Protein AF-A0A7R9JM02-F1 (afdb_monomer)

Organism: Timema californicum (NCBI:txid61474)

Foldseek 3Di:
DDDPPPDDDPQLVVLVVCVVVVHADEQECQAPVLPVVCCVVVVHDDDDHDVVRHRHFKYKYHCVHSVVAPPPDIDIDGPDVVVQVVQKDWDQPDPVGTDIDSHPDDDDDVVSVVRSVVSVVD

Secondary structure (DSSP, 8-state):
--TTT-PPP-HHHHHHHHHHHT--EEEE-TTTHHHHHHHTTTT------STTSTTEEEEEE-TTTTT-PPSS--EEEESSHHHHHTT-EEES--TT--EEESSS-SS--HHHHHHHHHHTT-

Solvent-accessible surface area (backbone atoms only — not comparable to full-atom values): 7239 Å² total; per-residue (Å²): 54,48,86,94,78,62,49,70,75,67,44,59,63,53,12,45,51,18,52,75,70,74,40,86,26,73,40,70,20,38,70,32,36,61,48,62,80,49,29,56,85,72,74,43,88,72,83,74,68,52,77,87,39,74,37,42,36,30,42,34,31,26,35,37,50,64,48,71,25,62,84,93,44,65,48,80,47,57,73,46,69,75,63,51,59,74,56,47,49,72,44,73,83,47,94,92,43,74,45,74,29,81,52,96,60,79,85,71,74,61,69,57,57,52,51,36,54,53,66,78,72,115

Nearest PDB structures (foldseek):
  3mbb-assembly1_B  TM=9.886E-01  e=2.566E-13  Symbiobacterium thermophilum
  3mad-assembly1_B  TM=9.883E-01  e=4.083E-13  Symbiobacterium thermophilum
  3maf-assembly1_A  TM=9.874E-01  e=6.497E-13  Symbiobacterium thermophilum
  5eue-assembly1_B  TM=9.889E-01  e=7.419E-13  Symbiobacterium thermophilum IAM 14863
  3mau-assembly2_D  TM=9.870E-01  e=9.675E-13  Symbiobacterium thermophilum

Radius of gyration: 17.03 Å; Cα contacts (8 Å, |Δi|>4): 177; chains: 1; bounding box: 42×26×52 Å

InterPro domains:
  IPR002129 Pyridoxal phosphate-dependent decarboxylase, major domain [PF00282] (5-91)
  IPR015421 Pyridoxal phosphate-dependent transferase, major domain [G3DSA:3.40.640.10] (1-122)
  IPR015424 Pyridoxal phosphate-dependent transferase [SSF53383] (1-111)
  IPR050477 Group II Amino Acid Decarboxylases [PTHR42735] (1-112)

Structure (mmCIF, N/CA/C/O backbone):
data_AF-A0A7R9JM02-F1
#
_entry.id   AF-A0A7R9JM02-F1
#
loop_
_atom_site.group_PDB
_atom_site.id
_atom_site.type_symbol
_atom_site.label_atom_id
_atom_site.label_alt_id
_atom_site.label_comp_id
_atom_site.label_asym_id
_atom_site.label_entity_id
_atom_site.label_seq_id
_atom_site.pdbx_PDB_ins_code
_atom_site.Cartn_x
_atom_site.Cartn_y
_atom_site.Cartn_z
_atom_site.occupancy
_atom_site.B_iso_or_equiv
_atom_site.auth_seq_id
_atom_site.auth_comp_id
_atom_site.auth_asym_id
_atom_site.auth_atom_id
_atom_site.pdbx_PDB_model_num
ATOM 1 N N . PRO A 1 1 ? -4.523 6.004 9.366 1.00 93.19 1 PRO A N 1
ATOM 2 C CA . PRO A 1 1 ? -5.163 7.295 9.703 1.00 93.19 1 PRO A CA 1
ATOM 3 C C . PRO A 1 1 ? -4.647 8.390 8.773 1.00 93.19 1 PRO A C 1
ATOM 5 O O . PRO A 1 1 ? -3.484 8.322 8.365 1.00 93.19 1 PRO A O 1
ATOM 8 N N . ASN A 1 2 ? -5.477 9.387 8.468 1.00 93.81 2 ASN A N 1
ATOM 9 C CA . ASN A 1 2 ? -5.036 10.541 7.688 1.00 93.81 2 ASN A CA 1
ATOM 10 C C . ASN A 1 2 ? -4.055 11.414 8.489 1.00 93.81 2 ASN A C 1
ATOM 12 O O . ASN A 1 2 ? -4.066 11.438 9.721 1.00 93.81 2 ASN A O 1
ATOM 16 N N . PHE A 1 3 ? -3.192 12.133 7.772 1.00 94.31 3 PHE A N 1
ATOM 17 C CA . PHE A 1 3 ? -2.191 13.009 8.379 1.00 94.31 3 PHE A CA 1
ATOM 18 C C . PHE A 1 3 ? -2.779 14.206 9.154 1.00 94.31 3 PHE A C 1
ATOM 20 O O . PHE A 1 3 ? -2.291 14.457 10.254 1.00 94.31 3 PHE A O 1
ATOM 27 N N . PRO A 1 4 ? -3.797 14.940 8.651 1.00 96.06 4 PRO A N 1
ATOM 28 C CA . PRO A 1 4 ? -4.254 16.168 9.307 1.00 96.06 4 PRO A CA 1
ATOM 29 C C . PRO A 1 4 ? -4.858 15.972 10.701 1.00 96.06 4 PRO A C 1
ATOM 31 O O . PRO A 1 4 ? -4.607 16.785 11.587 1.00 96.06 4 PRO A O 1
ATOM 34 N N . TYR A 1 5 ? -5.651 14.914 10.893 1.00 95.88 5 TYR A N 1
ATOM 35 C CA . TYR A 1 5 ? -6.449 14.734 12.113 1.00 95.88 5 TYR A CA 1
ATOM 36 C C . TYR A 1 5 ? -6.177 13.416 12.833 1.00 95.88 5 TYR A C 1
ATOM 38 O O . TYR A 1 5 ? -6.699 13.197 13.923 1.00 95.88 5 TYR A O 1
ATOM 46 N N . GLY A 1 6 ? -5.386 12.516 12.243 1.00 93.69 6 GLY A N 1
ATOM 47 C CA . GLY A 1 6 ? -5.090 11.221 12.850 1.00 93.69 6 GLY A CA 1
ATOM 48 C C . GLY A 1 6 ? -6.294 10.276 12.922 1.00 93.69 6 GLY A C 1
ATOM 49 O O . GLY A 1 6 ? -6.205 9.246 13.585 1.00 93.69 6 GLY A O 1
ATOM 50 N N . THR A 1 7 ? -7.404 10.580 12.242 1.00 95.12 7 THR A N 1
ATOM 51 C CA . THR A 1 7 ? -8.601 9.728 12.235 1.00 95.12 7 THR A CA 1
ATOM 52 C C . THR A 1 7 ? -8.453 8.569 11.249 1.00 95.12 7 THR A C 1
ATOM 54 O O . THR A 1 7 ? -7.774 8.684 10.224 1.00 95.12 7 THR A O 1
ATOM 57 N N . MET A 1 8 ? -9.043 7.419 11.584 1.00 94.56 8 MET A N 1
ATOM 58 C CA . MET A 1 8 ? -9.156 6.272 10.681 1.00 94.56 8 MET A CA 1
ATOM 59 C C . MET A 1 8 ? -10.458 6.357 9.891 1.00 94.56 8 MET A C 1
ATOM 61 O O . MET A 1 8 ? -11.504 6.627 10.475 1.00 94.56 8 MET A O 1
ATOM 65 N N . ASP A 1 9 ? -10.369 6.115 8.587 1.00 96.81 9 ASP A N 1
ATOM 66 C CA . ASP A 1 9 ? -11.535 5.973 7.721 1.00 96.81 9 ASP A CA 1
ATOM 67 C C . ASP A 1 9 ? -12.179 4.591 7.907 1.00 96.81 9 ASP A C 1
ATOM 69 O O . ASP A 1 9 ? -11.542 3.655 8.400 1.00 96.81 9 ASP A O 1
ATOM 73 N N . ASP A 1 10 ? -13.435 4.464 7.488 1.00 97.31 10 ASP A N 1
ATOM 74 C CA . ASP A 1 10 ? -14.158 3.193 7.482 1.00 97.31 10 ASP A CA 1
ATOM 75 C C . ASP A 1 10 ? -13.724 2.338 6.280 1.00 97.31 10 ASP A C 1
ATOM 77 O O . ASP A 1 10 ? -14.270 2.427 5.177 1.00 97.31 10 ASP A O 1
ATOM 81 N N . ILE A 1 11 ? -12.664 1.552 6.478 1.00 98.12 11 ILE A N 1
ATOM 82 C CA . ILE A 1 11 ? -12.060 0.752 5.408 1.00 98.12 11 ILE A CA 1
ATOM 83 C C . ILE A 1 11 ? -12.987 -0.377 4.953 1.00 98.12 11 ILE A C 1
ATOM 85 O O . ILE A 1 11 ? -12.957 -0.730 3.775 1.00 98.12 11 ILE A O 1
ATOM 89 N N . GLU A 1 12 ? -13.821 -0.921 5.841 1.00 98.25 12 GLU A N 1
ATOM 90 C CA . GLU A 1 12 ? -14.756 -1.997 5.501 1.00 98.25 12 GLU A CA 1
ATOM 91 C C . GLU A 1 12 ? -15.816 -1.506 4.510 1.00 98.25 12 GLU A C 1
ATOM 93 O O . GLU A 1 12 ? -15.991 -2.115 3.450 1.00 98.25 12 GLU A O 1
ATOM 98 N N . GLU A 1 13 ? -16.443 -0.359 4.786 1.00 98.25 13 GLU A N 1
ATOM 99 C CA . GLU A 1 13 ? -17.437 0.248 3.890 1.00 98.25 13 GLU A CA 1
ATOM 100 C C . GLU A 1 13 ? -16.818 0.695 2.556 1.00 98.25 13 GLU A C 1
ATOM 102 O O . GLU A 1 13 ? -17.363 0.433 1.477 1.00 98.25 13 GLU A O 1
ATOM 107 N N . ILE A 1 14 ? -15.628 1.306 2.588 1.00 98.44 14 ILE A N 1
ATOM 108 C CA . ILE A 1 14 ? -14.920 1.712 1.362 1.00 98.44 14 ILE A CA 1
ATOM 109 C C . ILE A 1 14 ? -14.553 0.483 0.513 1.00 98.44 14 ILE A C 1
ATOM 111 O O . ILE A 1 14 ? -14.731 0.492 -0.711 1.00 98.44 14 ILE A O 1
ATOM 115 N N . ALA A 1 15 ? -14.059 -0.589 1.138 1.00 98.44 15 ALA A N 1
ATOM 116 C CA . ALA A 1 15 ? -13.722 -1.832 0.450 1.00 98.44 15 ALA A CA 1
ATOM 117 C C . ALA A 1 15 ? -14.964 -2.520 -0.137 1.00 98.44 15 ALA A C 1
ATOM 119 O O . ALA A 1 15 ? -14.904 -3.029 -1.263 1.00 98.44 15 ALA A O 1
ATOM 120 N N . ALA A 1 16 ? -16.097 -2.484 0.571 1.00 98.50 16 ALA A N 1
ATOM 121 C CA . ALA A 1 16 ? -17.373 -2.995 0.079 1.00 98.50 16 ALA A CA 1
ATOM 122 C C . ALA A 1 16 ? -17.826 -2.261 -1.194 1.00 98.50 16 ALA A C 1
ATOM 124 O O . ALA A 1 16 ? -18.176 -2.915 -2.183 1.00 98.50 16 ALA A O 1
ATOM 125 N N . LEU A 1 17 ? -17.723 -0.926 -1.224 1.00 98.50 17 LEU A N 1
ATOM 126 C CA . LEU A 1 17 ? -17.993 -0.125 -2.426 1.00 98.50 17 LEU A CA 1
ATOM 127 C C . LEU A 1 17 ? -17.043 -0.489 -3.574 1.00 98.50 17 LEU A C 1
ATOM 129 O O . LEU A 1 17 ? -17.486 -0.712 -4.703 1.00 98.50 17 LEU A O 1
ATOM 133 N N . GLY A 1 18 ? -15.745 -0.614 -3.291 1.00 98.38 18 GLY A N 1
ATOM 134 C CA . GLY A 1 18 ? -14.757 -1.046 -4.281 1.00 98.38 18 GLY A CA 1
ATOM 135 C C . GLY A 1 18 ? -15.117 -2.385 -4.921 1.00 98.38 18 GLY A C 1
ATOM 136 O O . GLY A 1 18 ? -15.094 -2.524 -6.145 1.00 98.38 18 GLY A O 1
ATOM 137 N N . ARG A 1 19 ? -15.552 -3.358 -4.114 1.00 97.88 19 ARG A N 1
ATOM 138 C CA . ARG A 1 19 ? -16.037 -4.648 -4.620 1.00 97.88 19 ARG A CA 1
ATOM 139 C C . ARG A 1 19 ? -17.312 -4.520 -5.441 1.00 97.88 19 ARG A C 1
ATOM 141 O O . ARG A 1 19 ? -17.392 -5.142 -6.498 1.00 97.88 19 ARG A O 1
ATOM 148 N N . GLN A 1 20 ? -18.285 -3.740 -4.974 1.00 9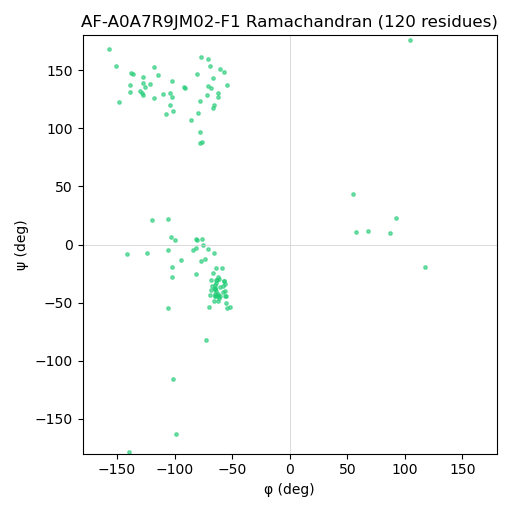8.44 20 GLN A N 1
ATOM 149 C CA . GLN A 1 20 ? -19.564 -3.544 -5.660 1.00 98.44 20 GLN A CA 1
ATOM 150 C C . GLN A 1 20 ? -19.370 -2.997 -7.079 1.00 98.44 20 GLN A C 1
ATOM 152 O O . GLN A 1 20 ? -20.040 -3.448 -8.007 1.00 98.44 20 GLN A O 1
ATOM 157 N N . TYR A 1 21 ? -18.441 -2.056 -7.251 1.00 98.38 21 TYR A N 1
ATOM 158 C CA . TYR A 1 21 ? -18.192 -1.393 -8.534 1.00 98.38 21 TYR A CA 1
ATOM 159 C C . TYR A 1 21 ? -16.987 -1.948 -9.302 1.00 98.38 21 TYR A C 1
ATOM 161 O O . TYR A 1 21 ? -16.660 -1.434 -10.369 1.00 98.38 21 TYR A O 1
ATOM 169 N N . ASN A 1 22 ? -16.341 -3.004 -8.796 1.00 97.50 22 ASN A N 1
ATOM 170 C CA . ASN A 1 22 ? -15.123 -3.583 -9.368 1.00 97.50 22 ASN A CA 1
ATOM 171 C C . ASN A 1 22 ? -13.989 -2.546 -9.542 1.00 97.50 22 ASN A C 1
ATOM 173 O O . ASN A 1 22 ? -13.310 -2.497 -10.570 1.00 97.50 22 ASN A O 1
ATOM 177 N N . ILE A 1 23 ? -13.800 -1.701 -8.525 1.00 98.25 23 ILE A N 1
ATOM 178 C CA . ILE A 1 23 ? -12.787 -0.642 -8.465 1.00 98.25 23 ILE A CA 1
ATOM 179 C C . ILE A 1 23 ? -11.720 -1.027 -7.426 1.00 98.25 23 ILE A C 1
ATOM 181 O O . ILE A 1 23 ? -12.071 -1.352 -6.290 1.00 98.25 23 ILE A O 1
ATOM 185 N N . PRO A 1 24 ? 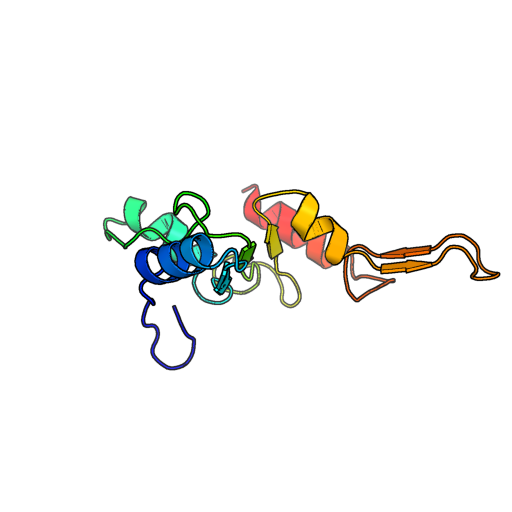-10.417 -0.981 -7.769 1.00 98.38 24 PRO A N 1
ATOM 186 C CA . PRO A 1 24 ? -9.352 -1.245 -6.807 1.00 98.38 24 PRO A CA 1
ATOM 187 C C . PRO A 1 24 ? -9.340 -0.231 -5.657 1.00 98.38 24 PRO A C 1
ATOM 189 O O . PRO A 1 24 ? -9.329 0.976 -5.891 1.00 98.38 24 PRO A O 1
ATOM 192 N N . VAL A 1 25 ? -9.282 -0.722 -4.416 1.00 98.69 25 VAL A N 1
ATOM 193 C CA . VAL A 1 25 ? -9.179 0.115 -3.209 1.00 98.69 25 VAL A CA 1
ATOM 194 C C . VAL A 1 25 ? -7.748 0.116 -2.685 1.00 98.69 25 VAL A C 1
ATOM 196 O O . VAL A 1 25 ? -7.158 -0.949 -2.472 1.00 98.69 25 VAL A O 1
ATOM 199 N N . HIS A 1 26 ? -7.195 1.311 -2.486 1.00 98.75 26 HIS A N 1
ATOM 200 C CA . HIS A 1 26 ? -5.902 1.534 -1.844 1.00 98.75 26 HIS A CA 1
ATOM 201 C C . HIS A 1 26 ? -6.111 2.049 -0.421 1.00 98.75 26 HIS A C 1
ATOM 203 O O . HIS A 1 26 ? -6.835 3.024 -0.227 1.00 98.75 26 HIS A O 1
ATOM 209 N N . VAL A 1 27 ? -5.440 1.434 0.551 1.00 98.56 27 VAL A N 1
ATOM 210 C CA . VAL A 1 27 ? -5.403 1.919 1.934 1.00 98.56 27 VAL A CA 1
ATOM 211 C C . VAL A 1 27 ? -4.072 2.626 2.172 1.00 98.56 27 VAL A C 1
ATOM 213 O O . VAL A 1 27 ? -3.007 2.003 2.148 1.00 98.56 27 VAL A O 1
ATOM 216 N N . ASP A 1 28 ? -4.131 3.934 2.424 1.00 98.44 28 ASP A N 1
ATOM 217 C CA . ASP A 1 28 ? -2.964 4.698 2.859 1.00 98.44 28 ASP A CA 1
ATOM 218 C C . ASP A 1 28 ? -2.696 4.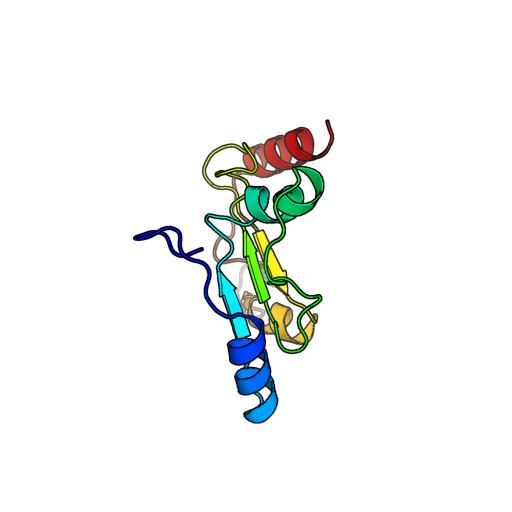450 4.350 1.00 98.44 28 ASP A C 1
ATOM 220 O O . ASP A 1 28 ? -3.273 5.075 5.248 1.00 98.44 28 ASP A O 1
ATOM 224 N N . ALA A 1 29 ? -1.781 3.520 4.612 1.00 97.69 29 ALA A N 1
ATOM 225 C CA . ALA A 1 29 ? -1.219 3.277 5.929 1.00 97.69 29 ALA A CA 1
ATOM 226 C C . ALA A 1 29 ? 0.219 3.821 6.028 1.00 97.69 29 ALA A C 1
ATOM 228 O O . ALA A 1 29 ? 0.972 3.399 6.907 1.00 97.69 29 ALA A O 1
ATOM 229 N N . CYS A 1 30 ? 0.621 4.787 5.188 1.00 97.69 30 CYS A N 1
ATOM 230 C CA . CYS A 1 30 ? 1.966 5.363 5.211 1.00 97.69 30 CYS A CA 1
ATOM 231 C C . CYS A 1 30 ? 2.298 5.894 6.598 1.00 97.69 30 CYS A C 1
ATOM 233 O O . CYS A 1 30 ? 3.338 5.565 7.160 1.00 97.69 30 CYS A O 1
ATOM 235 N N . LEU A 1 31 ? 1.399 6.707 7.161 1.00 95.56 31 LEU A N 1
ATOM 236 C CA . LEU A 1 31 ? 1.570 7.247 8.504 1.00 95.56 31 LEU A CA 1
ATOM 237 C C . LEU A 1 31 ? 1.422 6.169 9.573 1.00 95.56 31 LEU A C 1
ATOM 239 O O . LEU A 1 31 ? 2.302 6.061 10.407 1.00 95.56 31 LEU A O 1
ATOM 243 N N . GLY A 1 32 ? 0.318 5.421 9.581 1.00 93.25 32 GLY A N 1
ATOM 244 C CA . GLY A 1 32 ? -0.045 4.588 10.730 1.00 93.25 32 GLY A CA 1
ATOM 245 C C . GLY A 1 32 ? 0.393 3.131 10.669 1.00 93.25 32 GLY A C 1
ATOM 246 O O . GLY A 1 32 ? 0.329 2.481 11.700 1.00 93.25 32 GLY A O 1
ATOM 247 N N . GLY A 1 33 ? 0.819 2.604 9.520 1.00 93.25 33 GLY A N 1
ATOM 248 C CA . GLY A 1 33 ? 0.941 1.163 9.261 1.00 93.25 33 GLY A CA 1
ATOM 249 C C . GLY A 1 33 ? 1.743 0.412 10.319 1.00 93.25 33 GLY A C 1
ATOM 250 O O . GLY A 1 33 ? 1.219 -0.497 10.943 1.00 93.25 33 GLY A O 1
ATOM 251 N N . PHE A 1 34 ? 2.966 0.863 10.611 1.00 95.44 34 PHE A N 1
ATOM 252 C CA . PHE A 1 34 ? 3.836 0.261 11.635 1.00 95.44 34 PHE A CA 1
ATOM 253 C C . PHE A 1 34 ? 3.464 0.600 13.087 1.00 95.44 34 PHE A C 1
ATOM 255 O O . PHE A 1 34 ? 4.186 0.226 14.002 1.00 95.44 34 PHE A O 1
ATOM 262 N N . LEU A 1 35 ? 2.358 1.308 13.310 1.00 94.19 35 LEU A N 1
ATOM 263 C CA . LEU A 1 35 ? 1.768 1.521 14.630 1.00 94.19 35 LEU A CA 1
ATOM 264 C C . LEU A 1 35 ? 0.504 0.668 14.780 1.00 94.19 35 LEU A C 1
ATOM 266 O O . LEU A 1 35 ? 0.413 -0.144 15.695 1.00 94.19 35 LEU A O 1
ATOM 270 N N . VAL A 1 36 ? -0.449 0.814 13.853 1.00 93.25 36 VAL A N 1
ATOM 271 C CA . VAL A 1 36 ? -1.782 0.201 13.946 1.00 93.25 36 VAL A CA 1
ATOM 272 C C . VAL A 1 36 ? -1.744 -1.328 13.949 1.00 93.25 36 VAL A C 1
ATOM 274 O O . VAL A 1 36 ? -2.555 -1.933 14.642 1.00 93.25 36 VAL A O 1
ATOM 277 N N . VAL A 1 37 ? -0.766 -1.955 13.281 1.00 93.12 37 VAL A N 1
ATOM 278 C CA . VAL A 1 37 ? -0.592 -3.423 13.280 1.00 93.12 37 VAL A CA 1
ATOM 279 C C . VAL A 1 37 ? -0.251 -4.006 14.659 1.00 93.12 37 VAL A C 1
ATOM 281 O O . VAL A 1 37 ? -0.462 -5.193 14.883 1.00 93.12 37 VAL A O 1
ATOM 284 N N . PHE A 1 38 ? 0.253 -3.193 15.594 1.00 93.81 38 PHE A N 1
ATOM 285 C CA . PHE A 1 38 ? 0.613 -3.628 16.951 1.00 93.81 38 PHE A CA 1
ATOM 286 C C . PHE A 1 38 ? -0.387 -3.166 18.020 1.00 93.81 38 PHE A C 1
ATOM 288 O O . PHE A 1 38 ? -0.261 -3.542 19.185 1.00 93.81 38 PHE A O 1
ATOM 295 N N . MET A 1 39 ? -1.388 -2.360 17.653 1.00 93.75 39 MET A N 1
ATOM 296 C CA . MET A 1 39 ? -2.313 -1.749 18.617 1.00 93.75 39 MET A CA 1
ATOM 297 C C . MET A 1 39 ? -3.172 -2.784 19.346 1.00 93.75 39 MET A C 1
ATOM 299 O O . MET A 1 39 ? -3.371 -2.651 20.552 1.00 93.75 39 MET A O 1
ATOM 303 N N . GLU A 1 40 ? -3.601 -3.847 18.660 1.00 92.12 40 GLU A N 1
ATOM 304 C CA . GLU A 1 40 ? -4.364 -4.931 19.290 1.00 92.12 40 GLU A CA 1
ATOM 305 C C . GLU A 1 40 ? -3.544 -5.632 20.384 1.00 92.12 40 GLU A C 1
ATOM 307 O O . GLU A 1 40 ? -4.028 -5.814 21.500 1.00 92.12 40 GLU A O 1
ATOM 312 N N . GLN A 1 41 ? -2.268 -5.929 20.112 1.00 92.75 41 GLN A N 1
ATOM 313 C CA . GLN A 1 41 ? -1.342 -6.505 21.099 1.00 92.75 41 GLN A CA 1
ATOM 314 C C . GLN A 1 41 ? -1.074 -5.546 22.268 1.00 92.75 41 GLN A C 1
ATOM 316 O O . GLN A 1 41 ? -0.855 -5.983 23.395 1.00 92.75 41 GLN A O 1
ATOM 321 N N . ALA A 1 42 ? -1.129 -4.237 22.014 1.00 94.56 42 ALA A N 1
ATOM 322 C CA . ALA A 1 42 ? -1.014 -3.192 23.026 1.00 94.56 42 ALA A CA 1
ATOM 323 C C . ALA A 1 42 ? -2.322 -2.935 23.810 1.00 94.56 42 ALA A C 1
ATOM 325 O O . ALA A 1 42 ? -2.362 -2.022 24.635 1.00 94.56 42 ALA A O 1
ATOM 326 N N . GLY A 1 43 ? -3.386 -3.715 23.576 1.00 96.56 43 GLY A N 1
ATOM 327 C CA . GLY A 1 43 ? -4.664 -3.612 24.292 1.00 96.56 43 GLY A CA 1
ATOM 328 C C . GLY A 1 43 ? -5.662 -2.611 23.699 1.00 96.56 43 GLY A C 1
ATOM 329 O O . GLY A 1 43 ? -6.692 -2.340 24.316 1.00 96.56 43 GLY A O 1
ATOM 330 N N . TYR A 1 44 ? -5.394 -2.076 22.506 1.00 94.44 44 TYR A N 1
ATOM 331 C CA . TYR A 1 44 ? -6.279 -1.153 21.797 1.00 94.44 44 TYR A CA 1
ATOM 332 C C . TYR A 1 44 ? -6.937 -1.850 20.609 1.00 94.44 44 TYR A C 1
ATOM 334 O O . TYR A 1 44 ? -6.291 -2.163 19.610 1.00 94.44 44 TYR A O 1
ATOM 342 N N . LYS A 1 45 ? -8.253 -2.057 20.688 1.00 92.81 45 LYS A N 1
ATOM 343 C CA . LYS A 1 45 ? -9.019 -2.640 19.585 1.00 92.81 45 LYS A CA 1
ATOM 344 C C . LYS A 1 45 ? -9.286 -1.586 18.509 1.00 92.81 45 LYS A C 1
ATOM 346 O O . LYS A 1 45 ? -9.894 -0.557 18.798 1.00 92.81 45 LYS A O 1
ATOM 351 N N . LEU A 1 46 ? -8.863 -1.866 17.280 1.00 92.75 46 LEU A N 1
ATOM 352 C CA . LEU A 1 46 ? -9.098 -1.022 16.108 1.00 92.75 46 LEU A CA 1
ATOM 353 C C . LEU A 1 46 ? -9.940 -1.772 15.062 1.00 92.75 46 LEU A C 1
ATOM 355 O O . LEU A 1 46 ? -9.885 -3.002 15.021 1.00 92.75 46 LEU A O 1
ATOM 359 N N . PRO A 1 47 ? -10.706 -1.057 14.218 1.00 92.69 47 PRO A N 1
ATOM 360 C CA . PRO A 1 47 ? -11.317 -1.640 13.026 1.00 92.69 47 PRO A CA 1
ATOM 361 C C . PRO A 1 47 ? -10.267 -2.264 12.090 1.00 92.69 47 PRO A C 1
ATOM 363 O O . PRO A 1 47 ? -9.139 -1.754 12.023 1.00 92.69 47 PRO A O 1
ATOM 366 N N . PRO A 1 48 ? -10.613 -3.335 11.354 1.00 95.06 48 PRO A N 1
ATOM 367 C CA . PRO A 1 48 ? -9.710 -3.930 10.381 1.00 95.06 48 PRO A CA 1
ATOM 368 C C . PRO A 1 48 ? -9.459 -2.953 9.223 1.00 95.06 48 PRO A C 1
ATOM 370 O O . PRO A 1 48 ? -10.334 -2.194 8.813 1.00 95.06 48 PRO A O 1
ATOM 373 N N . PHE A 1 49 ? -8.233 -2.949 8.704 1.00 95.50 49 PHE A N 1
ATOM 374 C CA . PHE A 1 49 ? -7.812 -2.011 7.655 1.00 95.50 49 PHE A CA 1
ATOM 375 C C . PHE A 1 49 ? -6.894 -2.643 6.600 1.00 95.50 49 PHE A C 1
ATOM 377 O O . PHE A 1 49 ? -6.537 -1.985 5.624 1.00 95.50 49 PHE A O 1
ATOM 384 N N . ASP A 1 50 ? -6.445 -3.881 6.816 1.00 96.50 50 ASP A N 1
ATOM 385 C CA . ASP A 1 50 ? -5.444 -4.544 5.985 1.00 96.50 50 ASP A CA 1
ATOM 386 C C . ASP A 1 50 ? -6.082 -5.501 4.959 1.00 96.50 50 ASP A C 1
ATOM 388 O O . ASP A 1 50 ? -7.275 -5.430 4.667 1.00 96.50 50 ASP A O 1
ATOM 392 N N . PHE A 1 51 ? -5.287 -6.409 4.384 1.00 98.06 51 PHE A N 1
ATOM 393 C CA . PHE A 1 51 ? -5.770 -7.381 3.398 1.00 98.06 51 PHE A CA 1
ATOM 394 C C . PHE A 1 51 ? -6.772 -8.407 3.955 1.00 98.06 51 PHE A C 1
ATOM 396 O O . PHE A 1 51 ? -7.346 -9.160 3.167 1.00 98.06 51 PHE A O 1
ATOM 403 N N . SER A 1 52 ? -7.008 -8.450 5.272 1.00 96.81 52 SER A N 1
ATOM 404 C CA . SER A 1 52 ? -8.121 -9.215 5.848 1.00 96.81 52 SER A CA 1
ATOM 405 C C . SER A 1 52 ? -9.486 -8.644 5.451 1.00 96.81 52 SER A C 1
ATOM 407 O O . SER A 1 52 ? -10.454 -9.401 5.398 1.00 96.81 52 SER A O 1
ATOM 409 N N . VAL A 1 53 ? -9.563 -7.350 5.108 1.00 98.06 53 VAL A N 1
ATOM 410 C CA . VAL A 1 53 ? -10.782 -6.697 4.619 1.00 98.06 53 VAL A CA 1
ATOM 411 C C . VAL A 1 53 ? -10.986 -7.032 3.137 1.00 98.06 53 VAL A C 1
ATOM 413 O O . VAL A 1 53 ? -10.212 -6.584 2.278 1.00 98.06 53 VAL A O 1
ATOM 416 N N . PRO A 1 54 ? -12.039 -7.788 2.773 1.00 97.94 54 PRO A N 1
ATOM 417 C CA . PRO A 1 54 ? -12.246 -8.170 1.387 1.00 97.94 54 PRO A CA 1
ATOM 418 C C . PRO A 1 54 ? -12.542 -6.947 0.510 1.00 97.94 54 PRO A C 1
ATOM 420 O O . PRO A 1 54 ? -13.556 -6.282 0.688 1.00 97.94 54 PRO A O 1
ATOM 423 N N . GLY A 1 55 ? -11.706 -6.703 -0.500 1.00 97.69 55 GLY A N 1
ATOM 424 C CA . GLY A 1 55 ? -11.821 -5.546 -1.401 1.00 97.69 55 GLY A CA 1
ATOM 425 C C . GLY A 1 55 ? -10.626 -4.603 -1.337 1.00 97.69 55 GLY A C 1
ATOM 426 O O . GLY A 1 55 ? -10.377 -3.880 -2.301 1.00 97.69 55 GLY A O 1
ATOM 427 N N . VAL A 1 56 ? -9.833 -4.663 -0.263 1.00 98.69 56 VAL A N 1
ATOM 428 C CA . VAL A 1 56 ? -8.548 -3.962 -0.191 1.00 98.69 56 VAL A CA 1
ATOM 429 C C . VAL A 1 56 ? -7.582 -4.580 -1.199 1.00 98.69 56 VAL A C 1
ATOM 431 O O . VAL A 1 56 ? -7.228 -5.756 -1.118 1.00 98.69 56 VAL A O 1
ATOM 434 N N . THR A 1 57 ? -7.144 -3.777 -2.169 1.00 98.69 57 THR A N 1
ATOM 435 C CA . THR A 1 57 ? -6.284 -4.255 -3.262 1.00 98.69 57 THR A CA 1
ATOM 436 C C . THR A 1 57 ? -4.820 -3.887 -3.088 1.00 98.69 57 THR A C 1
ATOM 438 O O . THR A 1 57 ? -3.957 -4.625 -3.570 1.00 98.69 57 THR A O 1
ATOM 441 N N . SER A 1 58 ? -4.523 -2.785 -2.396 1.00 98.81 58 SER A N 1
ATOM 442 C CA . SER A 1 58 ? -3.157 -2.338 -2.122 1.00 98.81 58 SER A CA 1
ATOM 443 C C . SER A 1 58 ? -3.050 -1.544 -0.821 1.00 98.81 58 SER A C 1
ATOM 445 O O . SER A 1 58 ? -4.021 -0.927 -0.389 1.00 98.81 58 SER A O 1
ATOM 447 N N . ILE A 1 59 ? -1.863 -1.559 -0.209 1.00 98.69 59 ILE A N 1
ATOM 448 C CA . ILE A 1 59 ? -1.561 -0.864 1.051 1.00 98.69 59 ILE A CA 1
ATOM 449 C C . ILE A 1 59 ? -0.180 -0.223 0.947 1.00 98.69 59 ILE A C 1
ATOM 451 O O . ILE A 1 59 ? 0.780 -0.890 0.554 1.00 98.69 59 ILE A O 1
ATOM 455 N N . SER A 1 60 ? -0.062 1.050 1.312 1.00 98.56 60 SER A N 1
ATOM 456 C CA . SER A 1 60 ? 1.230 1.727 1.476 1.00 98.56 60 SER A CA 1
ATOM 457 C C . SER A 1 60 ? 1.594 1.840 2.960 1.00 98.56 60 SER A C 1
ATOM 459 O O . SER A 1 60 ? 0.716 2.051 3.789 1.00 98.56 60 SER A O 1
ATOM 461 N N . ALA A 1 61 ? 2.869 1.661 3.323 1.00 98.00 61 ALA A N 1
ATOM 462 C CA . ALA A 1 61 ? 3.336 1.778 4.710 1.00 98.00 61 ALA A CA 1
ATOM 463 C C . ALA A 1 61 ? 4.781 2.297 4.781 1.00 98.00 61 ALA A C 1
ATOM 465 O O . ALA A 1 61 ? 5.707 1.682 4.244 1.00 98.00 61 ALA A O 1
ATOM 466 N N . ASP A 1 62 ? 5.010 3.409 5.488 1.00 97.50 62 ASP A N 1
ATOM 467 C CA . ASP A 1 62 ? 6.346 3.995 5.568 1.00 97.50 62 ASP A CA 1
ATOM 468 C C . ASP A 1 62 ? 7.161 3.350 6.679 1.00 97.50 62 ASP A C 1
ATOM 470 O O . ASP A 1 62 ? 7.013 3.637 7.871 1.00 97.50 62 ASP A O 1
ATOM 474 N N . THR A 1 63 ? 8.127 2.542 6.266 1.00 95.62 63 THR A N 1
ATOM 475 C CA . THR A 1 63 ? 9.114 1.950 7.168 1.00 95.62 63 THR A CA 1
ATOM 476 C C . THR A 1 63 ? 9.956 3.029 7.850 1.00 95.62 63 THR A C 1
ATOM 478 O O . THR A 1 63 ? 10.379 2.843 8.984 1.00 95.62 63 THR A O 1
ATOM 481 N N . HIS A 1 64 ? 10.146 4.194 7.217 1.00 94.75 64 HIS A N 1
ATOM 482 C CA . HIS A 1 64 ? 10.900 5.313 7.792 1.00 94.75 64 HIS A CA 1
ATOM 483 C C . HIS A 1 64 ? 10.128 6.213 8.781 1.00 94.75 64 HIS A C 1
ATOM 485 O O . HIS A 1 64 ? 10.615 7.296 9.155 1.00 94.75 64 HIS A O 1
ATOM 491 N N . LYS A 1 65 ? 8.881 5.846 9.104 1.00 94.81 65 LYS A N 1
ATOM 492 C CA . LYS A 1 65 ? 8.048 6.492 10.132 1.00 94.81 65 LYS A CA 1
ATOM 493 C C . LYS A 1 65 ? 8.065 5.636 11.402 1.00 94.81 65 LYS A C 1
ATOM 495 O O . LYS A 1 65 ? 9.137 5.463 11.973 1.00 94.81 65 LYS A O 1
ATOM 500 N N . TYR A 1 66 ? 6.932 5.068 11.824 1.00 95.19 66 TYR A N 1
ATOM 501 C CA . TYR A 1 66 ? 6.868 4.200 13.012 1.00 95.19 66 TYR A CA 1
ATOM 502 C C . TYR A 1 66 ? 7.539 2.832 12.819 1.00 95.19 66 TYR A C 1
ATOM 504 O O . TYR A 1 66 ? 7.631 2.068 13.765 1.00 95.19 66 TYR A O 1
ATOM 512 N N . GLY A 1 67 ? 8.041 2.524 11.618 1.00 92.62 67 GLY A N 1
ATOM 513 C CA . GLY A 1 67 ? 8.931 1.381 11.396 1.00 92.62 67 GLY A CA 1
ATOM 514 C C . GLY A 1 67 ? 10.395 1.656 1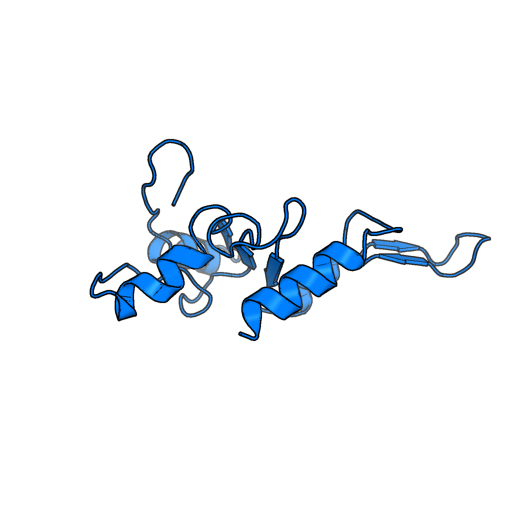1.765 1.00 92.62 67 GLY A C 1
ATOM 515 O O . GLY A 1 67 ? 11.228 0.769 11.627 1.00 92.62 67 GLY A O 1
ATOM 516 N N . PHE A 1 68 ? 10.721 2.889 12.175 1.00 93.00 68 PHE A N 1
ATOM 517 C CA . PHE A 1 68 ? 12.044 3.337 12.630 1.00 93.00 68 PHE A CA 1
ATOM 518 C C . PHE A 1 68 ? 13.207 3.161 11.636 1.00 93.00 68 PHE A C 1
ATOM 520 O O . PHE A 1 68 ? 14.363 3.394 11.990 1.00 93.00 68 PHE A O 1
ATOM 527 N N . ALA A 1 69 ? 12.931 2.831 10.371 1.00 93.19 69 ALA A N 1
ATOM 528 C CA . ALA A 1 69 ? 13.949 2.745 9.331 1.00 93.19 69 ALA A CA 1
ATOM 529 C C . ALA A 1 69 ? 14.498 4.133 8.931 1.00 93.19 69 ALA A C 1
ATOM 531 O O . ALA A 1 69 ? 13.836 5.160 9.119 1.00 93.19 69 ALA A O 1
ATOM 532 N N . PRO A 1 70 ? 15.696 4.214 8.322 1.00 91.44 70 PRO A N 1
ATOM 533 C CA . PRO A 1 70 ? 16.225 5.482 7.833 1.00 91.44 70 PRO A CA 1
ATOM 534 C C . PRO A 1 70 ? 15.335 6.129 6.767 1.00 91.44 70 PRO A C 1
ATOM 536 O O . PRO A 1 70 ? 14.681 5.455 5.966 1.00 91.44 70 PRO A O 1
ATOM 539 N N . LYS A 1 71 ? 15.370 7.465 6.696 1.00 91.06 71 LYS A N 1
ATOM 540 C CA . LYS A 1 71 ? 14.598 8.243 5.716 1.00 91.06 71 LYS A CA 1
ATOM 541 C C . LYS A 1 71 ? 14.854 7.808 4.269 1.00 91.06 71 LYS A C 1
ATOM 543 O O . LYS A 1 71 ? 15.993 7.642 3.816 1.00 91.06 71 LYS A O 1
ATOM 548 N N . GLY A 1 72 ? 13.764 7.720 3.508 1.00 90.62 72 GLY A N 1
ATOM 549 C CA . GLY A 1 72 ? 13.769 7.301 2.105 1.00 90.62 72 GLY A CA 1
ATOM 550 C C . GLY A 1 72 ? 13.542 5.803 1.891 1.00 90.62 72 GLY A C 1
ATOM 551 O O . GLY A 1 72 ? 13.957 5.292 0.856 1.00 90.62 72 GLY A O 1
ATOM 552 N N . SER A 1 73 ? 12.915 5.117 2.853 1.00 93.75 73 SER A N 1
ATOM 553 C CA . SER A 1 73 ? 12.389 3.754 2.701 1.00 93.75 73 SER A CA 1
ATOM 554 C C . SER A 1 73 ? 10.881 3.713 2.979 1.00 93.75 73 SER A C 1
ATOM 556 O O . SER A 1 73 ? 10.410 4.381 3.898 1.00 93.75 73 SER A O 1
ATOM 558 N N . SER A 1 74 ? 10.128 2.975 2.169 1.00 96.44 74 SER A N 1
ATOM 559 C CA . SER A 1 74 ? 8.685 2.733 2.301 1.00 96.44 74 SER A CA 1
ATOM 560 C C . SER A 1 74 ? 8.338 1.439 1.559 1.00 96.44 74 SER A C 1
ATOM 562 O O . SER A 1 74 ? 9.177 0.919 0.814 1.00 96.44 74 SER A O 1
ATOM 564 N N . VAL A 1 75 ? 7.134 0.910 1.758 1.00 96.81 75 VAL A N 1
ATOM 565 C CA . VAL A 1 75 ? 6.627 -0.252 1.024 1.00 96.81 75 VAL A CA 1
ATOM 566 C C . VAL A 1 75 ? 5.265 0.039 0.403 1.00 96.81 75 VAL A C 1
ATOM 568 O O . VAL A 1 75 ? 4.427 0.724 0.984 1.00 96.81 75 VAL A O 1
ATOM 571 N N . ILE A 1 76 ? 5.052 -0.526 -0.785 1.00 98.31 76 ILE A N 1
ATOM 572 C CA . ILE A 1 76 ? 3.747 -0.658 -1.431 1.00 98.31 76 ILE A CA 1
ATOM 573 C C . ILE A 1 76 ? 3.473 -2.150 -1.600 1.00 98.31 76 ILE A C 1
ATOM 575 O O . ILE A 1 76 ? 4.300 -2.894 -2.136 1.00 98.31 76 ILE A O 1
ATOM 579 N N . LEU A 1 77 ? 2.327 -2.591 -1.101 1.00 98.19 77 LEU A N 1
ATOM 580 C CA . LEU A 1 77 ? 1.886 -3.976 -1.118 1.00 98.19 77 LEU A CA 1
ATOM 581 C C . LEU A 1 77 ? 0.653 -4.090 -2.007 1.00 98.19 77 LEU A C 1
ATOM 583 O O . LEU A 1 77 ? -0.185 -3.191 -2.028 1.00 98.19 77 LEU A O 1
ATOM 587 N N . TYR A 1 78 ? 0.528 -5.216 -2.700 1.00 98.62 78 TYR A N 1
ATOM 588 C CA . TYR A 1 78 ? -0.635 -5.544 -3.517 1.00 98.62 78 TYR A CA 1
ATOM 589 C C . TYR A 1 78 ? -1.163 -6.913 -3.112 1.00 98.62 78 TYR A C 1
ATOM 591 O O . TYR A 1 78 ? -0.380 -7.840 -2.915 1.00 98.62 78 TYR A O 1
ATOM 599 N N . SER A 1 79 ? -2.485 -7.026 -3.044 1.00 97.75 79 SER A N 1
ATOM 600 C CA . SER A 1 79 ? -3.214 -8.269 -2.762 1.00 97.75 79 SER A CA 1
ATOM 601 C C . SER A 1 79 ? -2.947 -9.366 -3.800 1.00 97.75 79 SER A C 1
ATOM 603 O O . SER A 1 79 ? -2.848 -10.539 -3.456 1.00 97.75 79 SER A O 1
ATOM 605 N N . GLU A 1 80 ? -2.792 -8.987 -5.073 1.00 97.62 80 GLU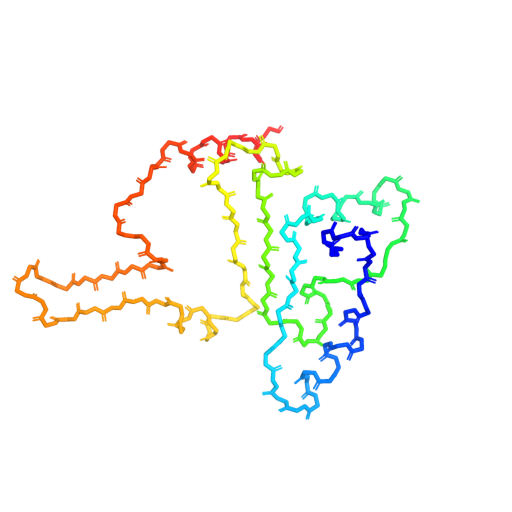 A N 1
ATOM 606 C CA . GLU A 1 80 ? -2.602 -9.913 -6.190 1.00 97.62 80 GLU A CA 1
ATOM 607 C C . GLU A 1 80 ? -1.497 -9.436 -7.155 1.00 97.62 80 GLU A C 1
ATOM 609 O O . GLU A 1 80 ? -1.371 -8.230 -7.411 1.00 97.62 80 GLU A O 1
ATOM 614 N N . PRO A 1 81 ? -0.740 -10.358 -7.789 1.00 97.75 81 PRO A N 1
ATOM 615 C CA . PRO A 1 81 ? 0.301 -10.012 -8.761 1.00 97.75 81 PRO A CA 1
ATOM 616 C C . PRO A 1 81 ? -0.197 -9.181 -9.946 1.00 97.75 81 PRO A C 1
ATOM 618 O O . PRO A 1 81 ? 0.549 -8.339 -10.445 1.00 97.75 81 PRO A O 1
ATOM 621 N N . LYS A 1 82 ? -1.458 -9.373 -10.366 1.00 97.44 82 LYS A N 1
ATOM 622 C CA . LYS A 1 82 ? -2.063 -8.640 -11.489 1.00 97.44 82 LYS A CA 1
ATOM 623 C C . LYS A 1 82 ? -1.998 -7.124 -11.288 1.00 97.44 82 LYS A C 1
ATOM 625 O O . LYS A 1 82 ? -1.655 -6.413 -12.222 1.00 97.44 82 LYS A O 1
ATOM 630 N N . TYR A 1 83 ? -2.220 -6.640 -10.063 1.00 97.88 83 TYR A N 1
ATOM 631 C CA . TYR A 1 83 ? -2.122 -5.214 -9.749 1.00 97.88 83 TYR A CA 1
ATOM 632 C C . TYR A 1 83 ? -0.671 -4.733 -9.811 1.00 97.88 83 TYR A C 1
ATOM 634 O O . TYR A 1 83 ? -0.378 -3.709 -10.423 1.00 97.88 83 TYR A O 1
ATOM 642 N N . ARG A 1 84 ? 0.258 -5.517 -9.252 1.00 97.25 84 ARG A N 1
ATOM 643 C CA . ARG A 1 84 ? 1.688 -5.183 -9.246 1.00 97.25 84 ARG A CA 1
ATOM 644 C C . ARG A 1 84 ? 2.290 -5.136 -10.652 1.00 97.25 84 ARG A C 1
ATOM 646 O O . ARG A 1 84 ? 3.182 -4.332 -10.893 1.00 97.25 84 ARG A O 1
ATOM 653 N N . HIS A 1 85 ? 1.818 -5.964 -11.583 1.00 96.88 85 HIS A N 1
ATOM 654 C CA . HIS A 1 85 ? 2.322 -5.965 -12.961 1.00 96.88 85 HIS A CA 1
ATOM 655 C C . HIS A 1 85 ? 2.095 -4.628 -13.676 1.00 96.88 85 HIS A C 1
ATOM 657 O O . HIS A 1 85 ? 2.925 -4.241 -14.492 1.00 96.88 85 HIS A O 1
ATOM 663 N N . HIS A 1 86 ? 1.042 -3.887 -13.317 1.00 96.94 86 HIS A N 1
ATOM 664 C CA . HIS A 1 86 ? 0.792 -2.547 -13.854 1.00 96.94 86 HIS A CA 1
ATOM 665 C C . HIS A 1 86 ? 1.736 -1.467 -13.294 1.00 96.94 86 HIS A C 1
ATOM 667 O O . HIS A 1 86 ? 1.786 -0.373 -13.844 1.00 96.94 86 HIS A O 1
ATOM 673 N N . GLN A 1 87 ? 2.497 -1.752 -12.229 1.00 97.50 87 GLN A N 1
ATOM 674 C CA . GLN A 1 87 ? 3.498 -0.825 -11.683 1.00 97.50 87 GLN A CA 1
ATOM 675 C C . GLN A 1 87 ? 4.827 -0.873 -12.455 1.00 97.50 87 GLN A C 1
ATOM 677 O O . GLN A 1 87 ? 5.605 0.081 -12.414 1.00 97.50 87 GLN A O 1
ATOM 682 N N . PHE A 1 88 ? 5.132 -1.994 -13.110 1.00 96.69 88 PHE A N 1
ATOM 683 C CA . PHE A 1 88 ? 6.428 -2.189 -13.750 1.00 96.69 88 PHE A CA 1
ATOM 684 C C . PHE A 1 88 ? 6.577 -1.305 -14.988 1.00 96.69 88 PHE A C 1
ATOM 686 O O . PHE A 1 88 ? 5.680 -1.222 -15.821 1.00 96.69 88 PHE A O 1
ATOM 693 N N . CYS A 1 89 ? 7.750 -0.694 -15.134 1.00 95.75 89 CYS A N 1
ATOM 694 C CA . CYS A 1 89 ? 8.146 -0.015 -16.361 1.00 95.75 89 CYS A CA 1
ATOM 695 C C . CYS A 1 89 ? 9.153 -0.899 -17.097 1.00 95.75 89 CYS A C 1
ATOM 697 O O . CYS A 1 89 ? 10.204 -1.217 -16.537 1.00 95.75 89 CYS A O 1
ATOM 699 N N . VAL A 1 90 ? 8.829 -1.313 -18.322 1.00 95.81 90 VAL A N 1
ATOM 700 C CA . VAL A 1 90 ? 9.675 -2.176 -19.156 1.00 95.81 90 VAL A CA 1
ATOM 701 C C . VAL A 1 90 ? 9.816 -1.549 -20.537 1.00 95.81 90 VAL A C 1
ATOM 703 O O . VAL A 1 90 ? 8.821 -1.157 -21.141 1.00 95.81 90 VAL A O 1
ATOM 706 N N . THR A 1 91 ? 11.045 -1.470 -21.040 1.00 94.31 91 THR A N 1
ATOM 707 C CA . THR A 1 91 ? 11.350 -1.091 -22.423 1.00 94.31 91 THR A CA 1
ATOM 708 C C . THR A 1 91 ? 12.250 -2.145 -23.056 1.00 94.31 91 THR A C 1
ATOM 710 O O . THR A 1 91 ? 13.264 -2.549 -22.481 1.00 94.31 91 THR A O 1
ATOM 713 N N . THR A 1 92 ? 11.852 -2.631 -24.228 1.00 96.81 92 THR A N 1
ATOM 714 C CA . THR A 1 92 ? 12.564 -3.678 -24.976 1.00 96.81 92 THR A CA 1
ATOM 715 C C . THR A 1 92 ? 13.380 -3.128 -26.135 1.00 96.81 92 THR A C 1
ATOM 717 O O . THR A 1 92 ? 14.315 -3.786 -26.577 1.00 96.81 92 THR A O 1
ATOM 720 N N . A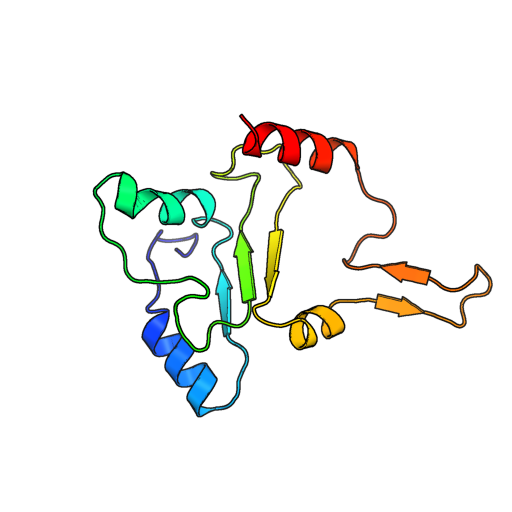SP A 1 93 ? 13.063 -1.915 -26.588 1.00 96.06 93 ASP A N 1
ATOM 721 C CA . ASP A 1 93 ? 13.568 -1.364 -27.851 1.00 96.06 93 AS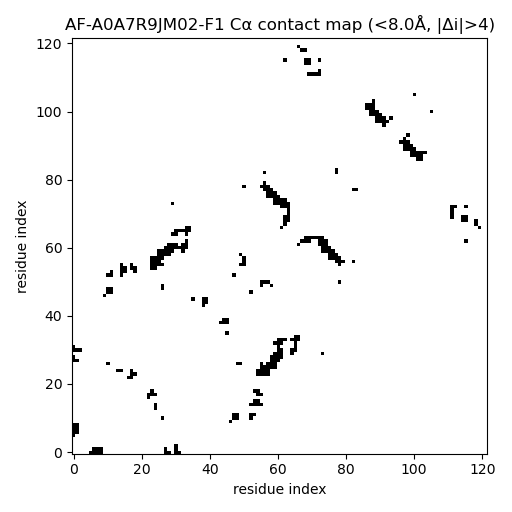P A CA 1
ATOM 722 C C . ASP A 1 93 ? 14.691 -0.340 -27.634 1.00 96.06 93 ASP A C 1
ATOM 724 O O . ASP A 1 93 ? 15.148 0.331 -28.560 1.00 96.06 93 ASP A O 1
ATOM 728 N N . TRP A 1 94 ? 15.140 -0.185 -26.388 1.00 95.69 94 TRP A N 1
ATOM 729 C CA . TRP A 1 94 ? 16.236 0.710 -26.057 1.00 95.69 94 TRP A CA 1
ATOM 730 C C . TRP A 1 94 ? 17.571 0.133 -26.569 1.00 95.69 94 TRP A C 1
ATOM 732 O O . TRP A 1 94 ? 17.905 -1.003 -26.232 1.00 95.69 94 TRP A O 1
ATOM 742 N N . PRO A 1 95 ? 18.397 0.900 -27.315 1.00 96.12 95 PRO A N 1
ATOM 743 C CA . PRO A 1 95 ? 19.689 0.413 -27.814 1.00 96.12 95 PRO A CA 1
ATOM 744 C C . PRO A 1 95 ? 20.669 -0.050 -26.724 1.00 96.12 95 PRO A C 1
ATOM 746 O O . PRO A 1 95 ? 21.595 -0.801 -27.014 1.00 96.12 95 PRO A O 1
ATOM 749 N N . GLY A 1 96 ? 20.471 0.383 -25.472 1.00 94.06 96 GLY A N 1
ATOM 750 C CA . GLY A 1 96 ? 21.236 -0.079 -24.308 1.00 94.06 96 GLY A CA 1
ATOM 751 C C . GLY A 1 96 ? 20.859 -1.481 -23.808 1.00 94.06 96 GLY A C 1
ATOM 752 O O . GLY A 1 96 ? 21.456 -1.953 -22.842 1.00 94.06 96 GLY A O 1
ATOM 753 N N . GLY A 1 97 ? 19.895 -2.144 -24.454 1.00 94.88 97 GLY A N 1
ATOM 754 C CA . GLY A 1 97 ? 19.373 -3.458 -24.091 1.00 94.88 97 GLY A CA 1
ATOM 755 C C . GLY A 1 97 ? 18.004 -3.390 -23.414 1.00 94.88 97 GLY A C 1
ATOM 756 O O . GLY A 1 97 ? 17.466 -2.319 -23.135 1.00 94.88 97 GLY A O 1
ATOM 757 N N . VAL A 1 98 ? 17.436 -4.564 -23.130 1.00 95.19 98 VAL A N 1
ATOM 758 C CA . VAL A 1 98 ? 16.163 -4.677 -22.405 1.00 95.19 98 VAL A CA 1
ATOM 759 C C . VAL A 1 98 ? 16.319 -4.088 -21.005 1.00 95.19 98 VAL A C 1
ATOM 761 O O . VAL A 1 98 ? 17.203 -4.490 -20.245 1.00 95.19 98 VAL A O 1
ATOM 764 N N . TYR A 1 99 ? 15.435 -3.160 -20.650 1.00 96.25 99 TYR A N 1
ATOM 765 C CA . TYR A 1 99 ? 15.454 -2.481 -19.363 1.00 96.25 99 TYR A CA 1
ATOM 766 C C . TYR A 1 99 ? 14.108 -2.614 -18.655 1.00 96.25 99 TYR A C 1
ATOM 768 O O . TYR A 1 99 ? 13.053 -2.411 -19.252 1.00 96.25 99 TYR A O 1
ATOM 776 N N . GLY A 1 100 ? 14.149 -2.923 -17.36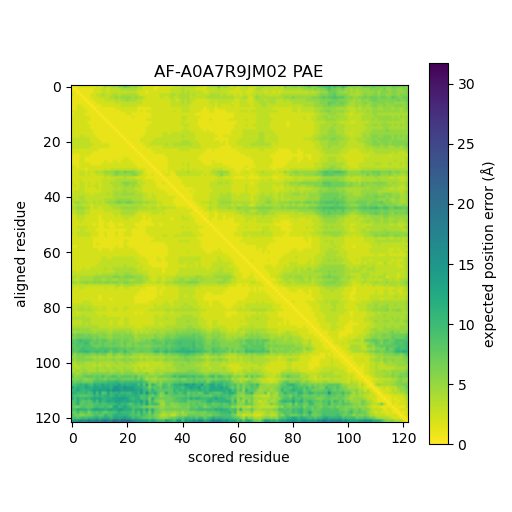0 1.00 95.19 100 GLY A N 1
ATOM 777 C CA . GLY A 1 100 ? 12.969 -3.023 -16.511 1.00 95.19 100 GLY A CA 1
ATOM 778 C C . GLY A 1 100 ? 13.218 -2.410 -15.139 1.00 95.19 100 GLY A C 1
ATOM 779 O O . GLY A 1 100 ? 14.262 -2.646 -14.529 1.00 95.19 100 GLY A O 1
ATOM 780 N N . SER A 1 101 ? 12.251 -1.650 -14.630 1.00 95.81 101 SER A N 1
ATOM 781 C CA . SER A 1 101 ? 12.271 -1.129 -13.266 1.00 95.81 101 SER A CA 1
ATOM 782 C C . SER A 1 101 ? 10.966 -1.448 -12.532 1.00 95.81 101 SER A C 1
ATOM 784 O O . SER A 1 101 ? 9.883 -1.164 -13.051 1.00 95.81 101 SER A O 1
ATOM 786 N N . PRO A 1 102 ? 11.038 -2.006 -11.306 1.00 94.75 102 PRO A N 1
ATOM 787 C CA . PRO A 1 102 ? 9.854 -2.297 -10.507 1.00 94.75 102 PRO A CA 1
ATOM 788 C C . PRO A 1 102 ? 9.260 -1.051 -9.834 1.00 94.75 102 PRO A C 1
ATOM 790 O O . PRO A 1 102 ? 8.157 -1.121 -9.305 1.00 94.75 102 PRO A O 1
ATOM 793 N N . THR A 1 103 ? 9.991 0.067 -9.794 1.00 94.50 103 THR A N 1
ATOM 794 C CA . THR A 1 103 ? 9.563 1.356 -9.223 1.00 94.50 103 THR A CA 1
ATOM 795 C C . THR A 1 103 ? 10.043 2.508 -10.112 1.00 94.50 103 THR A C 1
ATOM 797 O O . THR A 1 103 ? 10.689 2.281 -11.134 1.00 94.50 103 THR A O 1
ATOM 800 N N . VAL A 1 104 ? 9.761 3.756 -9.727 1.00 93.88 104 VAL A N 1
ATOM 801 C CA . VAL A 1 104 ? 10.133 4.953 -10.507 1.00 93.88 104 VAL A CA 1
ATOM 802 C C . VAL A 1 104 ? 11.645 5.053 -10.766 1.00 93.88 104 VAL A C 1
ATOM 804 O O . VAL A 1 104 ? 12.068 5.488 -11.832 1.00 93.88 104 VAL A O 1
ATOM 807 N N . ASN A 1 105 ? 12.479 4.637 -9.811 1.00 90.75 105 ASN A N 1
ATOM 808 C CA . ASN A 1 105 ? 13.926 4.830 -9.889 1.00 90.75 105 ASN A CA 1
ATOM 809 C C . ASN A 1 105 ? 14.632 3.642 -10.544 1.00 90.75 105 ASN A C 1
ATOM 811 O O . ASN A 1 105 ? 14.435 2.508 -10.111 1.00 90.75 105 ASN A O 1
ATOM 815 N N . GLY A 1 106 ? 15.571 3.925 -11.451 1.00 91.69 106 GLY A N 1
ATOM 816 C CA . GLY A 1 106 ? 16.565 2.960 -11.921 1.00 91.69 106 GLY A CA 1
ATOM 817 C C . GLY A 1 106 ? 17.641 2.668 -10.873 1.00 91.69 106 GLY A C 1
ATOM 818 O O . GLY A 1 106 ? 17.547 1.696 -10.122 1.00 91.69 106 GLY A O 1
ATOM 819 N N . SER A 1 107 ? 18.654 3.536 -10.785 1.00 92.12 107 SER A N 1
ATOM 820 C CA . SER A 1 107 ? 19.665 3.484 -9.719 1.00 92.12 107 SER A CA 1
ATOM 821 C C . SER A 1 107 ? 19.050 3.836 -8.362 1.00 92.12 107 SER A C 1
ATOM 823 O O . SER A 1 107 ? 18.288 4.799 -8.237 1.00 92.12 107 SER A O 1
ATOM 825 N N . ARG A 1 108 ? 19.377 3.055 -7.326 1.00 90.56 108 ARG A N 1
ATOM 826 C CA . ARG A 1 108 ? 18.788 3.172 -5.981 1.00 90.56 108 ARG A CA 1
ATOM 827 C C . ARG A 1 108 ? 19.857 3.035 -4.897 1.00 90.56 108 ARG A C 1
ATOM 829 O O . ARG A 1 108 ? 20.818 2.288 -5.052 1.00 90.56 108 ARG A O 1
ATOM 836 N N . ALA A 1 109 ? 19.669 3.733 -3.778 1.00 85.50 109 ALA A N 1
ATOM 837 C CA . ALA A 1 109 ? 20.579 3.681 -2.634 1.00 85.50 109 ALA A CA 1
ATOM 838 C C . ALA A 1 109 ? 20.393 2.375 -1.836 1.00 85.50 109 ALA A C 1
ATOM 840 O O . ALA A 1 109 ? 19.618 2.331 -0.880 1.00 85.50 109 ALA A O 1
ATOM 841 N N . GLY A 1 110 ? 21.113 1.318 -2.227 1.00 81.94 110 GLY A N 1
ATOM 842 C CA . GLY A 1 110 ? 20.988 -0.023 -1.639 1.00 81.94 110 GLY A CA 1
ATOM 843 C C . GLY A 1 110 ? 21.193 -0.077 -0.121 1.00 81.94 110 GLY A C 1
ATOM 844 O O . GLY A 1 110 ? 20.478 -0.806 0.559 1.00 81.94 110 GLY A O 1
ATOM 845 N N . GLY A 1 111 ? 22.070 0.769 0.434 1.00 77.75 111 GLY A N 1
ATOM 846 C CA . GLY A 1 111 ? 22.329 0.804 1.880 1.00 77.75 111 GLY A CA 1
ATOM 847 C C . GLY A 1 111 ? 21.080 1.063 2.732 1.00 77.75 111 GLY A C 1
ATOM 848 O O . GLY A 1 111 ? 20.952 0.502 3.816 1.00 77.75 111 GLY A O 1
ATOM 849 N N . LYS A 1 112 ? 20.104 1.829 2.222 1.00 78.31 112 LYS A N 1
ATOM 850 C CA . LYS A 1 112 ? 18.841 2.087 2.937 1.00 78.31 112 LYS A CA 1
ATOM 851 C C . LYS A 1 112 ? 17.979 0.831 3.071 1.00 78.31 112 LYS A C 1
ATOM 853 O O . LYS A 1 112 ? 17.332 0.645 4.098 1.00 78.31 112 LYS A O 1
ATOM 858 N N . LEU A 1 113 ? 17.988 -0.029 2.050 1.00 75.38 113 LEU A N 1
ATOM 859 C CA . LEU A 1 113 ? 17.277 -1.310 2.070 1.00 75.38 113 LEU A CA 1
ATOM 860 C C . LEU A 1 113 ? 17.919 -2.271 3.073 1.00 75.38 113 LEU A C 1
ATOM 862 O O . LEU A 1 113 ? 17.205 -2.955 3.800 1.00 75.38 113 LEU A O 1
ATOM 866 N N . THR A 1 114 ? 19.251 -2.278 3.166 1.00 77.44 114 THR A N 1
ATOM 867 C CA . THR A 1 114 ? 19.973 -3.084 4.158 1.00 77.44 114 THR A CA 1
ATOM 868 C C . THR A 1 114 ? 19.625 -2.663 5.582 1.00 77.44 114 THR A C 1
ATOM 870 O O . T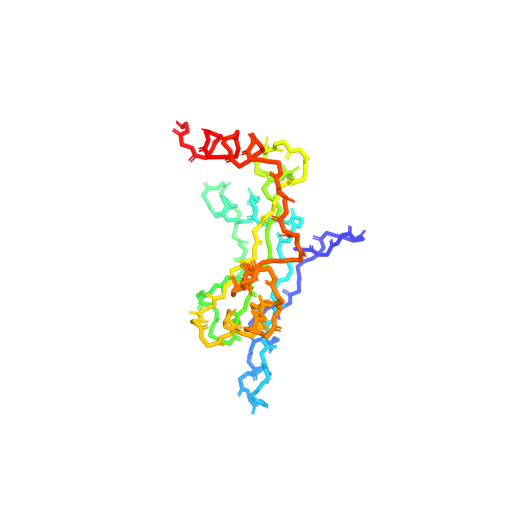HR A 1 114 ? 19.279 -3.513 6.396 1.00 77.44 114 THR A O 1
ATOM 873 N N . THR A 1 115 ? 19.653 -1.363 5.896 1.00 75.38 115 THR A N 1
ATOM 874 C CA . THR A 1 115 ? 19.296 -0.898 7.246 1.00 75.38 115 THR A CA 1
ATOM 875 C C . THR A 1 115 ? 17.833 -1.175 7.576 1.00 75.38 115 THR A C 1
ATOM 877 O O . THR A 1 115 ? 17.533 -1.573 8.696 1.00 75.38 115 THR A O 1
ATOM 880 N N . HIS A 1 116 ? 16.933 -1.018 6.600 1.00 81.75 116 HIS A N 1
ATOM 881 C CA . HIS A 1 116 ? 15.546 -1.449 6.740 1.00 81.75 116 HIS A CA 1
ATOM 882 C C . HIS A 1 116 ? 15.471 -2.931 7.138 1.00 81.75 116 HIS A C 1
ATOM 884 O O . HIS A 1 116 ? 14.903 -3.238 8.177 1.00 81.75 116 HIS A O 1
ATOM 890 N N . PHE A 1 117 ? 16.108 -3.833 6.384 1.00 82.12 117 PHE A N 1
ATOM 891 C CA . PHE A 1 117 ? 16.097 -5.264 6.695 1.00 82.12 117 PHE A CA 1
ATOM 892 C C . PHE A 1 117 ? 16.608 -5.566 8.111 1.00 82.12 117 PHE A C 1
ATOM 894 O O . PHE A 1 117 ? 15.983 -6.338 8.828 1.00 82.12 117 PHE A O 1
ATOM 901 N N . VAL A 1 118 ? 17.704 -4.934 8.539 1.00 81.31 118 VAL A N 1
ATOM 902 C CA . VAL A 1 118 ? 18.264 -5.148 9.884 1.00 81.31 118 VAL A CA 1
ATOM 903 C C . VAL A 1 118 ? 17.287 -4.728 10.983 1.00 81.31 118 VAL A C 1
ATOM 905 O O . VAL A 1 118 ? 17.143 -5.448 11.960 1.00 81.31 118 VAL A O 1
ATOM 908 N N . ILE A 1 119 ? 16.600 -3.593 10.834 1.00 81.81 119 ILE A N 1
ATOM 909 C CA . ILE A 1 119 ? 15.671 -3.083 11.858 1.00 81.81 119 ILE A CA 1
ATOM 910 C C . ILE A 1 119 ? 14.469 -4.011 12.056 1.00 81.81 119 ILE A C 1
ATOM 912 O O . ILE A 1 119 ? 14.007 -4.170 13.177 1.00 81.81 119 ILE A O 1
ATOM 916 N N . PHE A 1 120 ? 13.991 -4.650 10.989 1.00 84.31 120 PHE A N 1
ATOM 917 C CA . PHE A 1 120 ? 12.846 -5.561 11.059 1.00 84.31 120 PHE A CA 1
ATOM 918 C C . PHE A 1 120 ? 13.197 -6.998 11.477 1.00 84.31 120 PHE A C 1
ATOM 920 O O . PHE A 1 120 ? 12.287 -7.807 11.620 1.00 84.31 120 PHE A O 1
ATOM 927 N N . ASN A 1 121 ? 14.482 -7.326 11.652 1.00 81.88 121 ASN A N 1
ATOM 928 C CA . ASN A 1 121 ? 14.951 -8.666 12.036 1.00 81.88 121 ASN A CA 1
ATOM 929 C C . ASN A 1 121 ? 15.721 -8.677 13.373 1.00 81.88 121 ASN A C 1
ATOM 931 O O . ASN A 1 121 ? 16.519 -9.587 13.607 1.00 81.88 121 ASN A O 1
ATOM 935 N N . GLN A 1 122 ? 15.526 -7.661 14.218 1.00 66.75 122 GLN A N 1
ATOM 936 C CA . GLN A 1 122 ? 15.935 -7.690 15.629 1.00 66.75 122 GLN A CA 1
ATOM 937 C C . GLN A 1 122 ? 14.819 -8.287 16.480 1.00 66.75 122 GLN A C 1
ATOM 939 O O . GLN A 1 122 ? 15.161 -9.020 17.431 1.00 66.75 122 GLN A O 1
#

pLDDT: mean 93.98, std 5.87, range [66.75, 98.81]

Mean predicted aligned error: 3.77 Å

Sequence (122 aa):
PNFPYGTMDDIEEIAALGRQYNIPVHVDACLGGFLVVFMEQAGYKLPPFDFSVPGVTSISADTHKYGFAPKGSSVILYSEPKYRHHQFCVTTDWPGGVYGSPTVNGSRAGGKLTTHFVIFNQ